Protein AF-A0A3D2QQF6-F1 (afdb_monomer)

Structure (mmCIF, N/CA/C/O backbone):
data_AF-A0A3D2QQF6-F1
#
_entry.id   AF-A0A3D2QQF6-F1
#
loop_
_atom_site.group_PDB
_atom_site.id
_atom_site.type_symbol
_atom_site.label_atom_id
_atom_site.label_alt_id
_atom_site.label_comp_id
_atom_site.label_asym_id
_atom_site.label_entity_id
_atom_site.label_seq_id
_atom_site.pdbx_PDB_ins_code
_atom_site.Cartn_x
_atom_site.Cartn_y
_atom_site.Cartn_z
_atom_site.occupancy
_atom_site.B_iso_or_equiv
_atom_site.auth_seq_id
_atom_site.auth_comp_id
_atom_site.auth_asym_id
_atom_site.auth_atom_id
_atom_site.pdbx_PDB_model_num
ATOM 1 N N . VAL A 1 1 ? -56.597 -0.928 42.360 1.00 39.97 1 VAL A N 1
ATOM 2 C CA . VAL A 1 1 ? -56.430 0.470 41.896 1.00 39.97 1 VAL A CA 1
ATOM 3 C C . VAL A 1 1 ? -55.658 0.439 40.587 1.00 39.97 1 VAL A C 1
ATOM 5 O O . VAL A 1 1 ? -54.488 0.087 40.603 1.00 39.97 1 VAL A O 1
ATOM 8 N N . LYS A 1 2 ? -56.315 0.687 39.447 1.00 37.03 2 LYS A N 1
ATOM 9 C CA . LYS A 1 2 ? -55.623 0.852 38.160 1.00 37.03 2 LYS A CA 1
ATOM 10 C C . LYS A 1 2 ? -55.327 2.338 37.999 1.00 37.03 2 LYS A C 1
ATOM 12 O O . LYS A 1 2 ? -56.247 3.132 37.835 1.00 37.03 2 LYS A O 1
ATOM 17 N N . ILE A 1 3 ? -54.056 2.696 38.146 1.00 41.72 3 ILE A N 1
ATOM 18 C CA . ILE A 1 3 ? -53.572 4.058 37.942 1.00 41.72 3 ILE A CA 1
ATOM 19 C C . ILE A 1 3 ? -53.402 4.254 36.435 1.00 41.72 3 ILE A C 1
ATOM 21 O O . ILE A 1 3 ? -52.613 3.560 35.800 1.00 41.72 3 ILE A O 1
ATOM 25 N N . PHE A 1 4 ? -54.164 5.191 35.876 1.00 53.97 4 PHE A N 1
ATOM 26 C CA . PHE A 1 4 ? -53.918 5.768 34.560 1.00 53.97 4 PHE A CA 1
ATOM 27 C C . PHE A 1 4 ? -52.915 6.915 34.709 1.00 53.97 4 PHE A C 1
ATOM 29 O O . PHE A 1 4 ? -53.148 7.810 35.522 1.00 53.97 4 PHE A O 1
ATOM 36 N N . LYS A 1 5 ? -51.864 6.948 33.884 1.00 43.41 5 LYS A N 1
ATOM 37 C CA . LYS A 1 5 ? -51.369 8.206 33.309 1.00 43.41 5 LYS A CA 1
ATOM 38 C C . LYS A 1 5 ? -50.450 7.946 32.117 1.00 43.41 5 LYS A C 1
ATOM 40 O O . LYS A 1 5 ? -49.373 7.378 32.241 1.00 43.41 5 LYS A O 1
ATOM 45 N N . THR A 1 6 ? -50.960 8.372 30.971 1.00 56.50 6 THR A N 1
ATOM 46 C CA . THR A 1 6 ? -50.273 8.838 29.766 1.00 56.50 6 THR A CA 1
ATOM 47 C C . THR A 1 6 ? -48.924 9.489 30.077 1.00 56.50 6 THR A C 1
ATOM 49 O O . THR A 1 6 ? -48.863 10.281 31.011 1.00 56.50 6 THR A O 1
ATOM 52 N N . GLU A 1 7 ? -47.901 9.261 29.247 1.00 41.78 7 GLU A N 1
ATOM 53 C CA . GLU A 1 7 ? -47.210 10.352 28.541 1.00 41.78 7 GLU A CA 1
ATOM 54 C C . GLU A 1 7 ? -46.029 9.893 27.669 1.00 41.78 7 GLU A C 1
ATOM 56 O O . GLU A 1 7 ? -45.119 9.210 28.123 1.00 41.78 7 GLU A O 1
ATOM 61 N N . LYS A 1 8 ? -46.041 10.449 26.449 1.00 44.81 8 LYS A N 1
ATOM 62 C CA . LYS A 1 8 ? -44.896 10.879 25.633 1.00 44.81 8 LYS A CA 1
ATOM 63 C C . LYS A 1 8 ? -43.971 9.778 25.130 1.00 44.81 8 LYS A C 1
ATOM 65 O O . LYS A 1 8 ? -42.927 9.503 25.713 1.00 44.81 8 LYS A O 1
ATOM 70 N N . ASP A 1 9 ? -44.323 9.296 23.941 1.00 46.06 9 ASP A N 1
ATOM 71 C CA . ASP A 1 9 ? -43.375 8.772 22.965 1.00 46.06 9 ASP A CA 1
ATOM 72 C C . ASP A 1 9 ? -42.296 9.841 22.734 1.00 46.06 9 ASP A C 1
ATOM 74 O O . ASP A 1 9 ? -42.506 10.876 22.092 1.00 46.06 9 ASP A O 1
ATOM 78 N N . ARG A 1 10 ? -41.187 9.683 23.448 1.00 54.34 10 ARG A N 1
ATOM 79 C CA . ARG A 1 10 ? -40.046 10.582 23.411 1.00 54.34 10 ARG A CA 1
ATOM 80 C C . ARG A 1 10 ? -38.955 9.845 22.670 1.00 54.34 10 ARG A C 1
ATOM 82 O O . ARG A 1 10 ? -38.583 8.747 23.071 1.00 54.34 10 ARG A O 1
ATOM 89 N N . THR A 1 11 ? -38.366 10.575 21.725 1.00 58.41 11 THR A N 1
ATOM 90 C CA . THR A 1 11 ? -37.150 10.255 20.965 1.00 58.41 11 THR A CA 1
ATOM 91 C C . THR A 1 11 ? -37.432 9.261 19.841 1.00 58.41 11 THR A C 1
ATOM 93 O O . THR A 1 11 ? -38.121 8.282 20.042 1.00 58.41 11 THR A O 1
ATOM 96 N N . ILE A 1 12 ? -37.023 9.517 18.602 1.00 55.09 12 ILE A N 1
ATOM 97 C CA . ILE A 1 12 ? -35.643 9.279 18.181 1.00 55.09 12 ILE A CA 1
ATOM 98 C C . ILE A 1 12 ? -35.250 10.328 17.126 1.00 55.09 12 ILE A C 1
ATOM 100 O O . ILE A 1 12 ? -35.914 10.486 16.105 1.00 55.09 12 ILE A O 1
ATOM 104 N N . GLY A 1 13 ? -34.185 11.082 17.421 1.00 64.50 13 GLY A N 1
ATOM 105 C CA . GLY A 1 13 ? -33.540 12.020 16.496 1.00 64.50 13 GLY A CA 1
ATOM 106 C C . GLY A 1 13 ? -32.867 11.306 15.311 1.00 64.50 13 GLY A C 1
ATOM 107 O O . GLY A 1 13 ? -33.099 10.119 15.108 1.00 64.50 13 GLY A O 1
ATOM 108 N N . PRO A 1 14 ? -32.030 11.992 14.513 1.00 58.81 14 PRO A N 1
ATOM 109 C CA . PRO A 1 14 ? -31.450 11.401 13.309 1.00 58.81 14 PRO A CA 1
ATOM 110 C C . PRO A 1 14 ? -30.665 10.129 13.663 1.00 58.81 14 PRO A C 1
ATOM 112 O O . PRO A 1 14 ? -29.667 10.183 14.382 1.00 58.81 14 PRO A O 1
ATOM 115 N N . TRP A 1 15 ? -31.137 8.977 13.186 1.00 66.19 15 TRP A N 1
ATOM 116 C CA . TRP A 1 15 ? -30.462 7.697 13.370 1.00 66.19 15 TRP A CA 1
ATOM 117 C C . TRP A 1 15 ? -29.260 7.629 12.421 1.00 66.19 15 TRP A C 1
ATOM 119 O O . TRP A 1 15 ? -29.394 7.631 11.198 1.00 66.19 15 TRP A O 1
ATOM 129 N N . ILE A 1 16 ? -28.052 7.606 12.982 1.00 67.62 16 ILE A N 1
ATOM 130 C CA . ILE A 1 16 ? -26.838 7.328 12.211 1.00 67.62 16 ILE A CA 1
ATOM 131 C C . ILE A 1 16 ? -26.770 5.812 12.014 1.00 67.62 16 ILE A C 1
ATOM 133 O O . ILE A 1 16 ? -26.524 5.075 12.965 1.00 67.62 16 ILE A O 1
ATOM 137 N N . ASN A 1 17 ? -26.994 5.350 10.782 1.00 71.00 17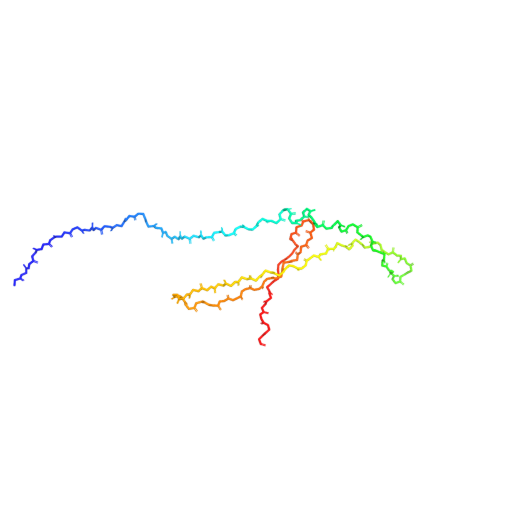 ASN A N 1
ATOM 138 C CA . ASN A 1 17 ? -27.007 3.919 10.454 1.00 71.00 17 ASN A CA 1
ATOM 139 C C . ASN A 1 17 ? -25.606 3.287 10.450 1.00 71.00 17 ASN A C 1
ATOM 141 O O . ASN A 1 17 ? -25.475 2.095 10.712 1.00 71.00 17 ASN A O 1
ATOM 145 N N . ALA A 1 18 ? -24.562 4.068 10.158 1.00 70.75 18 ALA A N 1
ATOM 146 C CA . ALA A 1 18 ? -23.170 3.638 10.228 1.00 70.75 18 ALA A CA 1
ATOM 147 C C . ALA A 1 18 ? -22.232 4.850 10.285 1.00 70.75 18 ALA A C 1
ATOM 149 O O . ALA A 1 18 ? -22.519 5.898 9.706 1.00 70.75 18 ALA A O 1
ATOM 150 N N . ILE A 1 19 ? -21.091 4.681 10.951 1.00 73.94 19 ILE A N 1
ATOM 151 C CA . ILE A 1 19 ? -19.958 5.605 10.886 1.00 73.94 19 ILE A CA 1
ATOM 152 C C . ILE A 1 19 ? -18.794 4.823 10.285 1.00 73.94 19 ILE A C 1
ATOM 154 O O . ILE A 1 19 ? -18.353 3.832 10.862 1.00 73.94 19 ILE A O 1
ATOM 158 N N . THR A 1 20 ? -18.306 5.265 9.128 1.00 80.56 20 THR A N 1
ATOM 159 C CA . THR A 1 20 ? -17.124 4.695 8.472 1.00 80.56 20 THR A CA 1
ATOM 160 C C . THR A 1 20 ? -15.959 5.658 8.628 1.00 80.56 20 THR A C 1
ATOM 162 O O . THR A 1 20 ? -16.065 6.830 8.271 1.00 80.56 20 THR A O 1
ATOM 165 N N . VAL A 1 21 ? -14.835 5.160 9.138 1.00 80.94 21 VAL A N 1
ATOM 166 C CA . VAL A 1 21 ? -13.577 5.908 9.180 1.00 80.94 21 VAL A CA 1
ATOM 167 C C . VAL A 1 21 ? -12.747 5.509 7.967 1.00 80.94 21 VAL A C 1
ATOM 169 O O . VAL A 1 21 ? -12.481 4.329 7.756 1.00 80.94 21 VAL A O 1
ATOM 172 N N . ILE A 1 22 ? -12.350 6.493 7.160 1.00 86.50 22 ILE A N 1
ATOM 173 C CA . ILE A 1 22 ? -11.477 6.287 6.001 1.00 86.50 22 ILE A CA 1
ATOM 174 C C . ILE A 1 22 ? -10.116 6.898 6.320 1.00 86.50 22 ILE A C 1
ATOM 176 O O . ILE A 1 22 ? -9.972 8.120 6.352 1.00 86.50 22 ILE A O 1
ATOM 180 N N . THR A 1 23 ? -9.107 6.050 6.504 1.00 84.12 23 THR A N 1
ATOM 181 C CA . THR A 1 23 ? -7.710 6.486 6.604 1.00 84.12 23 THR A CA 1
ATOM 182 C C . THR A 1 23 ? -7.091 6.498 5.212 1.00 84.12 23 THR A C 1
ATOM 184 O O . THR A 1 23 ? -7.063 5.476 4.530 1.00 84.12 23 THR A O 1
ATOM 187 N N . ARG A 1 24 ? -6.591 7.657 4.772 1.00 89.44 24 ARG A N 1
ATOM 188 C CA . ARG A 1 24 ? -5.943 7.820 3.464 1.00 89.44 24 ARG A CA 1
ATOM 189 C C . ARG A 1 24 ? -4.468 8.158 3.654 1.00 89.44 24 ARG A C 1
ATOM 191 O O . ARG A 1 24 ? -4.145 9.174 4.260 1.00 89.44 24 ARG A O 1
ATOM 198 N N . ILE A 1 25 ? -3.594 7.331 3.088 1.00 85.00 25 ILE A N 1
ATOM 199 C CA . ILE A 1 25 ? -2.144 7.552 3.061 1.00 85.00 25 ILE A CA 1
ATOM 200 C C . ILE A 1 25 ? -1.770 8.024 1.654 1.00 85.00 25 ILE A C 1
ATOM 202 O O . ILE A 1 25 ? -2.122 7.370 0.672 1.00 85.00 25 ILE A O 1
ATOM 206 N N . ARG A 1 26 ? -1.092 9.171 1.548 1.00 89.75 26 ARG A N 1
ATOM 207 C CA . ARG A 1 26 ? -0.535 9.669 0.282 1.00 89.75 26 ARG A CA 1
ATOM 208 C C . ARG A 1 26 ? 0.950 9.334 0.213 1.00 89.75 26 ARG A C 1
ATOM 210 O O . ARG A 1 26 ? 1.659 9.527 1.193 1.00 89.75 26 ARG A O 1
ATOM 217 N N . ILE A 1 27 ? 1.385 8.827 -0.935 1.00 88.31 27 ILE A N 1
ATOM 218 C CA . ILE A 1 27 ? 2.757 8.353 -1.177 1.00 88.31 27 ILE A CA 1
ATOM 219 C C . ILE A 1 27 ? 3.406 9.039 -2.385 1.00 88.31 27 ILE A C 1
ATOM 221 O O . ILE A 1 27 ? 4.475 8.633 -2.818 1.00 88.31 27 ILE A O 1
ATOM 225 N N . ASP A 1 28 ? 2.762 10.054 -2.958 1.00 89.12 28 ASP A N 1
ATOM 226 C CA . ASP A 1 28 ? 3.196 10.724 -4.184 1.00 89.12 28 ASP A CA 1
ATOM 227 C C . ASP A 1 28 ? 4.568 11.385 -4.045 1.00 89.12 28 ASP A C 1
ATOM 229 O O . ASP A 1 28 ? 5.389 11.271 -4.951 1.00 89.12 28 ASP A O 1
ATOM 233 N N . ASP A 1 29 ? 4.854 12.003 -2.901 1.00 87.88 29 ASP A N 1
ATOM 234 C CA . ASP A 1 29 ? 6.187 12.548 -2.630 1.00 87.88 29 ASP A CA 1
ATOM 235 C C . ASP A 1 29 ? 7.230 11.441 -2.479 1.00 87.88 29 ASP A C 1
ATOM 237 O O . ASP A 1 29 ? 8.341 11.559 -2.981 1.00 87.88 29 ASP A O 1
ATOM 241 N N . TRP A 1 30 ? 6.849 10.309 -1.888 1.00 83.19 30 TRP A N 1
ATOM 242 C CA . TRP A 1 30 ? 7.754 9.179 -1.723 1.00 83.19 30 TRP A CA 1
ATOM 243 C C . TRP A 1 30 ? 8.117 8.520 -3.060 1.00 83.19 30 TRP A C 1
ATOM 245 O O . TRP A 1 30 ? 9.251 8.096 -3.244 1.00 83.19 30 TRP A O 1
ATOM 255 N N . LEU A 1 31 ? 7.185 8.496 -4.018 1.00 86.50 31 LEU A N 1
ATOM 256 C CA . LEU A 1 31 ? 7.434 8.008 -5.377 1.00 86.50 31 LEU A CA 1
ATOM 257 C C . LEU A 1 31 ? 8.397 8.906 -6.168 1.00 86.50 31 LEU A C 1
ATOM 259 O O . LEU A 1 31 ? 9.154 8.393 -6.988 1.00 86.50 31 LEU A O 1
ATOM 263 N N . LYS A 1 32 ? 8.385 10.228 -5.944 1.00 86.00 32 LYS A N 1
ATOM 264 C CA . LYS A 1 32 ? 9.282 11.172 -6.644 1.00 86.00 32 LYS A CA 1
ATOM 265 C C . LYS A 1 32 ? 10.744 10.974 -6.259 1.00 86.00 32 LYS A C 1
ATOM 267 O O . LYS A 1 32 ? 11.609 11.109 -7.117 1.00 86.00 32 LYS A O 1
ATOM 272 N N . GLU A 1 33 ? 10.982 10.626 -4.998 1.00 84.44 33 GLU A N 1
ATOM 273 C CA . GLU A 1 33 ? 12.313 10.365 -4.440 1.00 84.44 33 GLU A CA 1
ATOM 274 C C . GLU A 1 33 ? 12.841 8.958 -4.779 1.00 84.44 33 GLU A C 1
ATOM 276 O O . GLU A 1 33 ? 13.967 8.622 -4.421 1.00 84.44 33 GLU A O 1
ATOM 281 N N . MET A 1 34 ? 12.049 8.109 -5.449 1.00 84.06 34 MET A N 1
ATOM 282 C CA . MET A 1 34 ? 12.521 6.793 -5.881 1.00 84.06 34 MET A CA 1
ATOM 283 C C . MET A 1 34 ? 13.466 6.906 -7.078 1.00 84.06 34 MET A C 1
ATOM 285 O O . MET A 1 34 ? 13.194 7.627 -8.048 1.00 84.06 34 MET A O 1
ATOM 289 N N . ASP A 1 35 ? 14.535 6.112 -7.026 1.00 75.75 35 ASP A N 1
ATOM 290 C CA . ASP A 1 35 ? 15.489 5.974 -8.122 1.00 75.75 35 ASP A CA 1
ATOM 291 C C . ASP A 1 35 ? 14.771 5.593 -9.423 1.00 75.75 35 ASP A C 1
ATOM 293 O O . ASP A 1 35 ? 13.809 4.816 -9.435 1.00 75.75 35 ASP A O 1
ATOM 297 N N . ASP A 1 36 ? 15.243 6.153 -10.536 1.00 68.06 36 ASP A N 1
ATOM 298 C CA . ASP A 1 36 ? 14.722 5.827 -11.858 1.00 68.06 36 ASP A CA 1
ATOM 299 C C . ASP A 1 36 ? 15.211 4.430 -12.288 1.00 68.06 36 ASP A C 1
ATOM 301 O O . ASP A 1 36 ? 16.421 4.219 -12.370 1.00 68.06 36 ASP A O 1
ATOM 305 N N . PRO A 1 37 ? 14.319 3.459 -12.557 1.00 61.56 37 PRO A N 1
ATOM 306 C CA . PRO A 1 37 ? 14.706 2.072 -12.800 1.00 61.56 37 PRO A CA 1
ATOM 307 C C . PRO A 1 37 ? 15.150 1.789 -14.243 1.00 61.56 37 PRO A C 1
ATOM 309 O O . PRO A 1 37 ? 15.069 0.643 -14.673 1.00 61.56 37 PRO A O 1
ATOM 312 N N . ASN A 1 38 ? 15.601 2.787 -15.007 1.00 58.91 38 ASN A N 1
ATOM 313 C CA . ASN A 1 38 ? 15.991 2.620 -16.414 1.00 58.91 38 ASN A CA 1
ATOM 314 C C . ASN A 1 38 ? 17.356 1.912 -16.583 1.00 58.91 38 ASN A C 1
ATOM 316 O O . ASN A 1 38 ? 18.170 2.306 -17.418 1.00 58.91 38 ASN A O 1
ATOM 320 N N . ASP A 1 39 ? 17.607 0.863 -15.798 1.00 58.25 39 ASP A N 1
ATOM 321 C CA . ASP A 1 39 ? 18.759 -0.014 -15.965 1.00 58.25 39 ASP A CA 1
ATOM 322 C C . ASP A 1 39 ? 18.433 -1.083 -17.013 1.00 58.25 39 ASP A C 1
ATOM 324 O O . ASP A 1 39 ? 17.569 -1.949 -16.847 1.00 58.25 39 ASP A O 1
ATOM 328 N N . VAL A 1 40 ? 19.158 -1.009 -18.124 1.00 58.50 40 VAL A N 1
ATOM 329 C CA . VAL A 1 40 ? 19.137 -2.012 -19.183 1.00 58.50 40 VAL A CA 1
ATOM 330 C C . VAL A 1 40 ? 19.981 -3.207 -18.741 1.00 58.50 40 VAL A C 1
ATOM 332 O O . VAL A 1 40 ? 21.193 -3.075 -18.569 1.00 58.50 40 VAL A O 1
ATOM 335 N N . MET A 1 41 ? 19.368 -4.385 -18.609 1.00 62.22 41 MET A N 1
ATOM 336 C CA . MET A 1 41 ? 20.075 -5.632 -18.311 1.00 62.22 41 MET A CA 1
ATOM 337 C C . MET A 1 41 ? 20.211 -6.467 -19.589 1.00 62.22 41 MET A C 1
ATOM 339 O O . MET A 1 41 ? 19.231 -6.689 -20.298 1.00 62.22 41 MET A O 1
ATOM 343 N N . TYR A 1 42 ? 21.421 -6.944 -19.882 1.00 63.00 42 TYR A N 1
ATOM 344 C CA . TYR A 1 42 ? 21.672 -7.877 -20.984 1.00 63.00 42 TYR A CA 1
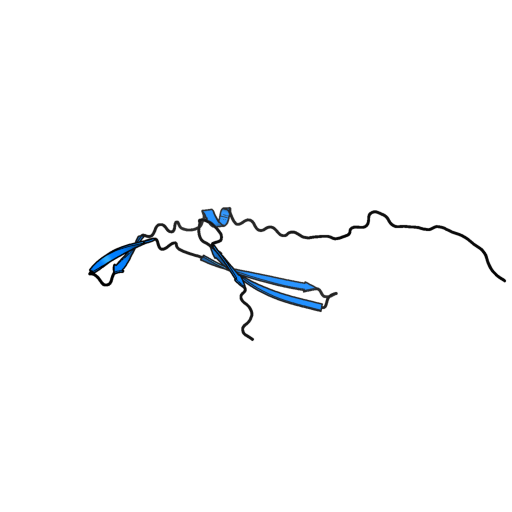ATOM 345 C C . TYR A 1 42 ? 21.702 -9.300 -20.432 1.00 63.00 42 TYR A C 1
ATOM 347 O O . TYR A 1 42 ? 22.531 -9.617 -19.577 1.00 63.00 42 TYR A O 1
ATOM 355 N N . VAL A 1 43 ? 20.801 -10.153 -20.909 1.00 69.94 43 VAL A N 1
ATOM 356 C CA . VAL A 1 43 ? 20.739 -11.569 -20.533 1.00 69.94 43 VAL A CA 1
ATOM 357 C C . VAL A 1 43 ? 21.211 -12.394 -21.724 1.00 69.94 43 VAL A C 1
ATOM 359 O O . VAL A 1 43 ? 20.787 -12.157 -22.851 1.00 69.94 43 VAL A O 1
ATOM 362 N N . ALA A 1 44 ? 22.120 -13.341 -21.495 1.00 63.84 44 ALA A N 1
ATOM 363 C CA . ALA A 1 44 ? 22.562 -14.250 -22.546 1.00 63.84 44 ALA A CA 1
ATOM 364 C C . ALA A 1 44 ? 21.443 -15.257 -22.858 1.00 63.84 44 ALA A C 1
ATOM 366 O O . ALA A 1 44 ? 21.054 -16.034 -21.982 1.00 63.84 44 ALA A O 1
ATOM 367 N N . SER A 1 45 ? 20.944 -15.247 -24.092 1.00 65.31 45 SER A N 1
ATOM 368 C CA . SER A 1 45 ? 20.038 -16.276 -24.597 1.00 65.31 45 SER A CA 1
ATOM 369 C C . SER A 1 45 ? 20.840 -17.501 -25.045 1.00 65.31 45 SER A C 1
ATOM 371 O O . SER A 1 45 ? 22.001 -17.399 -25.446 1.00 65.31 45 SER A O 1
ATOM 373 N N . GLY A 1 46 ? 20.225 -18.686 -24.967 1.00 62.88 46 GLY A N 1
ATOM 374 C CA . GLY A 1 46 ? 20.872 -19.974 -25.266 1.00 62.88 46 GLY A CA 1
ATOM 375 C C . GLY A 1 46 ? 21.447 -20.110 -26.685 1.00 62.88 46 GLY A C 1
ATOM 376 O O . GLY A 1 46 ? 22.280 -20.984 -26.906 1.00 62.88 46 GLY A O 1
ATOM 377 N N . ASP A 1 47 ? 21.059 -19.220 -27.603 1.00 70.00 47 ASP A N 1
ATOM 378 C CA . ASP A 1 47 ? 21.483 -19.199 -29.008 1.00 70.00 47 ASP A CA 1
ATOM 379 C C . ASP A 1 47 ? 22.669 -18.252 -29.292 1.00 70.00 47 ASP A C 1
ATOM 381 O O . ASP A 1 47 ? 23.075 -18.091 -30.440 1.00 70.00 47 ASP A O 1
ATOM 385 N N . GLY A 1 48 ? 23.269 -17.649 -28.258 1.00 62.53 48 GLY A N 1
ATOM 386 C CA . GLY A 1 48 ? 24.463 -16.801 -28.393 1.00 62.53 48 GLY A CA 1
ATOM 387 C C . GLY A 1 48 ? 24.186 -15.313 -28.629 1.00 62.53 48 GLY A C 1
ATOM 388 O O . GLY A 1 48 ? 25.135 -14.530 -28.669 1.00 62.53 48 GLY A O 1
ATOM 389 N N . ASP A 1 49 ? 22.915 -14.916 -28.712 1.00 64.25 49 ASP A N 1
ATOM 390 C CA . ASP A 1 49 ? 22.489 -13.516 -28.725 1.00 64.25 49 ASP A CA 1
ATOM 391 C C . ASP A 1 49 ? 22.215 -12.995 -27.302 1.00 64.25 49 ASP A C 1
ATOM 393 O O . ASP A 1 49 ? 21.768 -13.726 -26.415 1.00 64.25 49 ASP A O 1
ATOM 397 N N . PHE A 1 50 ? 22.494 -11.709 -27.073 1.00 61.34 50 PHE A N 1
ATOM 398 C CA . PHE A 1 50 ? 22.140 -11.020 -25.831 1.00 61.34 50 PHE A CA 1
ATOM 399 C C . PHE A 1 50 ? 20.757 -10.386 -25.975 1.00 61.34 50 PHE A C 1
ATOM 401 O O . PHE A 1 50 ? 20.576 -9.455 -26.761 1.00 61.34 50 PHE A O 1
ATOM 408 N N . GLU A 1 51 ? 19.791 -10.843 -25.185 1.00 66.50 51 GLU A N 1
ATOM 409 C CA . GLU A 1 51 ? 18.484 -10.202 -25.093 1.00 66.50 51 GLU A CA 1
ATOM 410 C C . GLU A 1 51 ? 18.519 -9.046 -24.093 1.00 66.50 51 GLU A C 1
ATOM 412 O O . GLU A 1 51 ? 18.985 -9.169 -22.956 1.00 66.50 51 GLU A O 1
ATOM 417 N N . GLN A 1 52 ? 18.001 -7.900 -24.530 1.00 59.50 52 GLN A N 1
ATOM 418 C CA . GLN A 1 52 ? 17.828 -6.723 -23.695 1.00 59.50 52 GLN A CA 1
ATOM 419 C C . GLN A 1 52 ? 16.552 -6.889 -22.862 1.00 59.50 52 GLN A C 1
ATOM 421 O O . GLN A 1 52 ? 15.443 -6.796 -23.390 1.00 59.50 52 GLN A O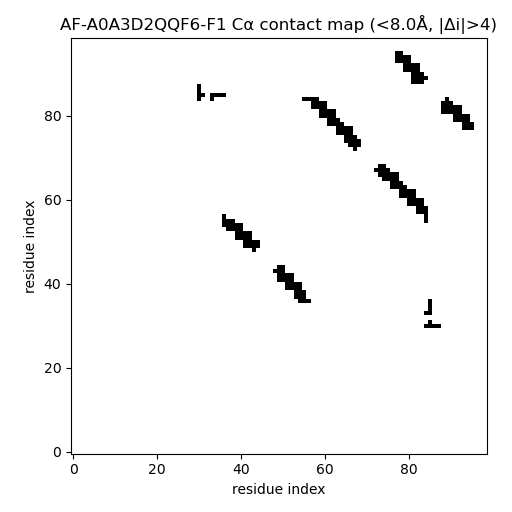 1
ATOM 426 N N . GLN A 1 53 ? 16.689 -7.120 -21.558 1.00 61.62 53 GLN A N 1
ATOM 427 C CA . GLN A 1 53 ? 15.556 -7.117 -20.637 1.00 61.62 53 GLN A CA 1
ATOM 428 C C . GLN A 1 53 ? 15.512 -5.805 -19.855 1.00 61.62 53 GLN A C 1
ATOM 430 O O . GLN A 1 53 ? 16.470 -5.416 -19.186 1.00 61.62 53 GLN A O 1
ATOM 435 N N . ASN A 1 54 ? 14.359 -5.135 -19.909 1.00 59.50 54 ASN A N 1
ATOM 436 C CA . ASN A 1 54 ? 14.054 -4.041 -18.994 1.00 59.50 54 ASN A CA 1
ATOM 437 C C . ASN A 1 54 ? 13.712 -4.641 -17.629 1.00 59.50 54 ASN A C 1
ATOM 439 O O . ASN A 1 54 ? 12.635 -5.210 -17.444 1.00 59.50 54 ASN A O 1
ATOM 443 N N . SER A 1 55 ? 14.639 -4.528 -16.680 1.00 64.75 55 SER A N 1
ATOM 444 C CA . SER A 1 55 ? 14.414 -4.937 -15.298 1.00 64.75 55 SER A CA 1
ATOM 445 C C . SER A 1 55 ? 14.000 -3.721 -14.475 1.00 64.75 55 SER A C 1
ATOM 447 O O . SER A 1 55 ? 14.847 -3.004 -13.949 1.00 64.75 55 SER A O 1
ATOM 449 N N . ASP A 1 56 ? 12.694 -3.507 -14.313 1.00 71.12 56 ASP A N 1
ATOM 450 C CA . ASP A 1 56 ? 12.187 -2.451 -13.433 1.00 71.12 56 ASP A CA 1
ATOM 451 C C . ASP A 1 56 ? 12.592 -2.751 -11.968 1.00 71.12 56 ASP A C 1
ATOM 453 O O . ASP A 1 56 ? 12.188 -3.765 -11.393 1.00 71.12 56 ASP A O 1
ATOM 457 N N . ARG A 1 57 ? 13.367 -1.862 -11.325 1.00 81.31 57 ARG A N 1
ATOM 458 C CA . ARG A 1 57 ? 13.662 -1.939 -9.882 1.00 81.31 57 ARG A CA 1
ATOM 459 C C . ARG A 1 57 ? 12.363 -1.818 -9.078 1.00 81.31 57 ARG A C 1
ATOM 461 O O . ARG A 1 57 ? 11.586 -0.880 -9.265 1.00 81.31 57 ARG A O 1
ATOM 468 N N . VAL A 1 58 ? 12.147 -2.759 -8.158 1.00 87.31 58 VAL A N 1
ATOM 469 C CA . VAL A 1 58 ? 10.971 -2.802 -7.276 1.00 87.31 58 VAL A CA 1
ATOM 470 C C . VAL A 1 58 ? 11.368 -2.686 -5.808 1.00 87.31 58 VAL A C 1
ATOM 472 O O . VAL A 1 58 ? 12.383 -3.226 -5.372 1.00 87.31 58 VAL A O 1
ATOM 475 N N . TYR A 1 59 ? 10.526 -2.013 -5.034 1.00 87.94 59 TYR A N 1
ATOM 476 C CA . TYR A 1 59 ? 10.639 -1.850 -3.592 1.00 87.94 59 TYR A CA 1
ATOM 477 C C . TYR A 1 59 ? 9.576 -2.699 -2.892 1.00 87.94 59 TYR A C 1
ATOM 479 O O . TYR A 1 59 ? 8.425 -2.765 -3.332 1.00 87.94 59 TYR A O 1
ATOM 487 N N . HIS A 1 60 ? 9.966 -3.330 -1.784 1.00 91.88 60 HIS A N 1
ATOM 488 C CA . HIS A 1 60 ? 9.083 -4.115 -0.923 1.00 91.88 60 HIS A CA 1
ATOM 489 C C . HIS A 1 60 ? 8.857 -3.360 0.388 1.00 91.88 60 HIS A C 1
ATOM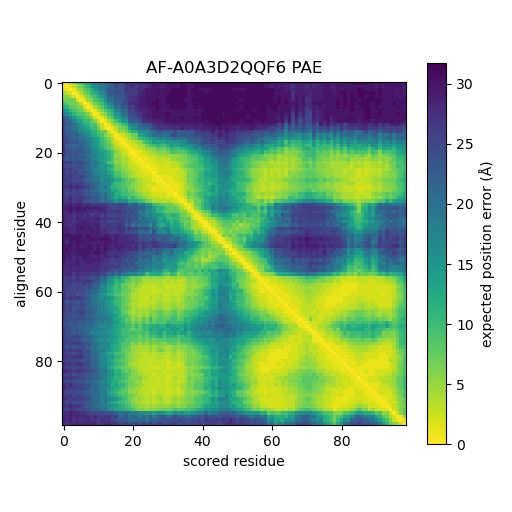 491 O O . HIS A 1 60 ? 9.757 -3.258 1.219 1.00 91.88 60 HIS A O 1
ATOM 497 N N . VAL A 1 61 ? 7.653 -2.827 0.575 1.00 91.31 61 VAL A N 1
ATOM 498 C CA . VAL A 1 61 ? 7.267 -2.052 1.758 1.00 91.31 61 VAL A CA 1
ATOM 499 C C . VAL A 1 61 ? 6.429 -2.907 2.679 1.00 91.31 61 VAL A C 1
ATOM 501 O O . VAL A 1 61 ? 5.421 -3.473 2.265 1.00 91.31 61 VAL A O 1
ATOM 504 N N . HIS A 1 62 ? 6.816 -2.970 3.945 1.00 93.12 62 HIS A N 1
ATOM 505 C CA . HIS A 1 62 ? 6.046 -3.667 4.962 1.00 93.12 62 HIS A CA 1
ATOM 506 C C . HIS A 1 62 ? 5.119 -2.686 5.682 1.00 93.12 62 HIS A C 1
ATOM 508 O O . HIS A 1 62 ? 5.577 -1.781 6.375 1.00 93.12 62 HIS A O 1
ATOM 514 N N . LEU A 1 63 ? 3.812 -2.890 5.528 1.00 91.25 63 LEU A N 1
ATOM 515 C CA . LEU A 1 63 ? 2.767 -2.176 6.251 1.00 91.25 63 LEU A CA 1
ATOM 516 C C . LEU A 1 63 ? 2.244 -3.076 7.372 1.00 91.25 63 LEU A C 1
ATOM 518 O O . LEU A 1 63 ? 1.610 -4.095 7.107 1.00 91.25 63 LEU A O 1
ATOM 522 N N . VAL A 1 64 ? 2.523 -2.699 8.619 1.00 91.62 64 VAL A N 1
ATOM 523 C CA . VAL A 1 64 ? 2.052 -3.405 9.818 1.00 91.62 64 VAL A CA 1
ATOM 524 C C . VAL A 1 64 ? 1.009 -2.535 10.511 1.00 91.62 64 VAL A C 1
ATOM 526 O O . VAL A 1 64 ? 1.301 -1.400 10.884 1.00 91.62 64 VAL A O 1
ATOM 529 N N . ILE A 1 65 ? -0.205 -3.060 10.663 1.00 90.31 65 ILE A N 1
ATOM 530 C CA . ILE A 1 65 ? -1.332 -2.382 11.306 1.00 90.31 65 ILE A CA 1
ATOM 531 C C . ILE A 1 65 ? -1.745 -3.210 12.516 1.00 90.31 65 ILE A C 1
ATOM 533 O O . ILE A 1 65 ? -2.025 -4.399 12.381 1.00 90.31 65 ILE A O 1
ATOM 537 N N . THR A 1 66 ? -1.813 -2.576 13.682 1.00 89.81 66 THR A N 1
ATOM 538 C CA . THR A 1 66 ? -2.319 -3.209 14.901 1.00 89.81 66 THR A CA 1
ATOM 539 C C . THR A 1 66 ? -3.694 -2.647 15.222 1.00 89.81 66 THR A C 1
ATOM 541 O O . THR A 1 66 ? -3.835 -1.443 15.455 1.00 89.81 66 THR A O 1
ATOM 544 N N . GLU A 1 67 ? -4.699 -3.514 15.270 1.00 87.81 67 GLU A N 1
ATOM 545 C CA . GLU A 1 67 ? -6.033 -3.169 15.741 1.00 87.81 67 GLU A CA 1
ATOM 546 C C . GLU A 1 67 ? -6.185 -3.617 17.193 1.00 87.81 67 GLU A C 1
ATOM 548 O O . GLU A 1 67 ? -6.023 -4.791 17.524 1.00 87.81 67 GLU A O 1
ATOM 553 N N . THR A 1 68 ? -6.496 -2.670 18.083 1.00 89.44 68 THR A N 1
ATOM 554 C CA . THR A 1 68 ? -6.731 -2.983 19.496 1.00 89.44 68 THR A CA 1
ATOM 555 C C . THR A 1 68 ? -8.037 -2.380 19.980 1.00 89.44 68 THR A C 1
ATOM 557 O O . THR A 1 68 ? -8.291 -1.183 19.835 1.00 89.44 68 THR A O 1
ATOM 560 N N . SER A 1 69 ? -8.875 -3.205 20.605 1.00 87.88 69 SER A N 1
ATOM 561 C CA . SER A 1 69 ? -10.113 -2.753 21.235 1.00 87.88 69 SER A CA 1
ATOM 562 C C . SER A 1 69 ? -10.351 -3.497 22.537 1.00 87.88 69 SER A C 1
ATOM 564 O O . SER A 1 69 ? -10.717 -4.671 22.549 1.00 87.88 69 SER A O 1
ATOM 566 N N . LYS A 1 70 ? -10.222 -2.781 23.660 1.00 83.69 70 LYS A N 1
ATOM 567 C CA . LYS A 1 70 ? -10.487 -3.339 24.998 1.00 83.69 70 LYS A CA 1
ATOM 568 C C . LYS A 1 70 ? -11.940 -3.785 25.175 1.00 83.69 70 LYS A C 1
ATOM 570 O O . LYS A 1 70 ? -12.200 -4.746 25.883 1.00 83.69 70 LYS A O 1
ATOM 575 N N . LYS A 1 71 ? -12.890 -3.085 24.543 1.00 87.88 71 LYS A N 1
ATOM 576 C CA . LYS A 1 71 ? -14.329 -3.372 24.670 1.00 87.88 71 LYS A CA 1
ATOM 577 C C . LYS A 1 71 ? -14.746 -4.609 23.872 1.00 87.88 71 LYS A C 1
ATOM 579 O O . LYS A 1 71 ? -15.671 -5.299 24.278 1.00 87.88 71 LYS A O 1
ATOM 584 N N . GLN A 1 72 ? -14.092 -4.852 22.738 1.00 85.62 72 GLN A N 1
ATOM 585 C CA . GLN A 1 72 ? -14.424 -5.943 21.817 1.00 85.62 72 GLN A CA 1
ATOM 586 C C . GLN A 1 72 ? -13.439 -7.120 21.917 1.00 85.62 72 GLN A C 1
ATOM 588 O O . GLN A 1 72 ? -13.581 -8.087 21.182 1.00 85.62 72 GLN A O 1
ATOM 593 N N . ASN A 1 73 ? -12.468 -7.051 22.839 1.00 86.75 73 ASN A N 1
ATOM 594 C CA . ASN A 1 73 ? -11.384 -8.024 23.000 1.00 86.75 73 ASN A CA 1
ATOM 595 C C . ASN A 1 73 ? -10.611 -8.302 21.693 1.00 86.75 73 ASN A C 1
ATOM 597 O O . ASN A 1 73 ? -10.236 -9.437 21.418 1.00 86.75 73 ASN A O 1
ATOM 601 N N . ILE A 1 74 ? -10.397 -7.256 20.889 1.00 87.12 74 ILE A N 1
ATOM 602 C CA . ILE A 1 74 ? -9.652 -7.331 19.625 1.00 87.12 74 ILE A CA 1
ATOM 603 C C . ILE A 1 74 ? -8.190 -6.990 19.903 1.00 87.12 74 ILE A C 1
ATOM 605 O O . ILE A 1 74 ? -7.905 -5.983 20.566 1.00 87.12 74 ILE A O 1
ATOM 609 N N . ASN A 1 75 ? -7.286 -7.824 19.396 1.00 87.88 75 ASN A N 1
ATOM 610 C CA . ASN A 1 75 ? -5.844 -7.607 19.415 1.00 87.88 75 ASN A CA 1
ATOM 611 C C . ASN A 1 75 ? -5.217 -8.262 18.179 1.00 87.88 75 ASN A C 1
ATOM 613 O O . ASN A 1 75 ? -4.515 -9.271 18.279 1.00 87.88 75 ASN A O 1
ATOM 617 N N . ASP A 1 76 ? -5.519 -7.683 17.024 1.00 89.00 76 ASP A N 1
ATOM 618 C CA . ASP A 1 76 ? -5.141 -8.231 15.730 1.00 89.00 76 ASP A CA 1
ATOM 619 C C . ASP A 1 76 ? -3.958 -7.462 15.146 1.00 89.00 76 ASP A C 1
ATOM 621 O O . ASP A 1 76 ? -3.792 -6.254 15.340 1.00 89.00 76 ASP A O 1
ATOM 625 N N . ILE A 1 77 ? -3.101 -8.193 14.437 1.00 90.56 77 ILE A N 1
ATOM 626 C CA . ILE A 1 77 ? -1.972 -7.635 13.699 1.00 90.56 77 ILE A CA 1
ATOM 627 C C . ILE A 1 77 ? -2.148 -8.033 12.244 1.00 90.56 77 ILE A C 1
ATOM 629 O O . ILE A 1 77 ? -2.129 -9.217 11.912 1.00 90.56 77 ILE A O 1
ATOM 633 N N . HIS A 1 78 ? -2.258 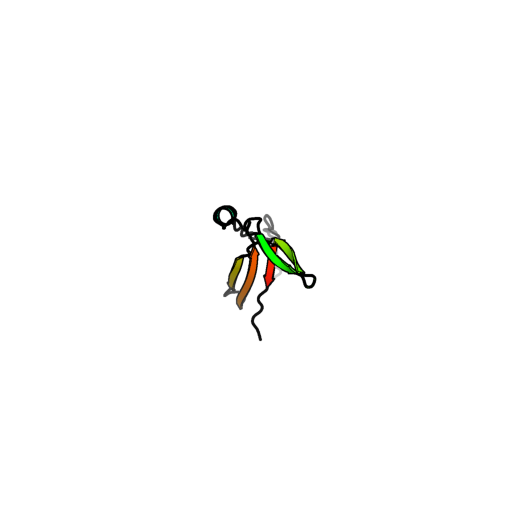-7.033 11.382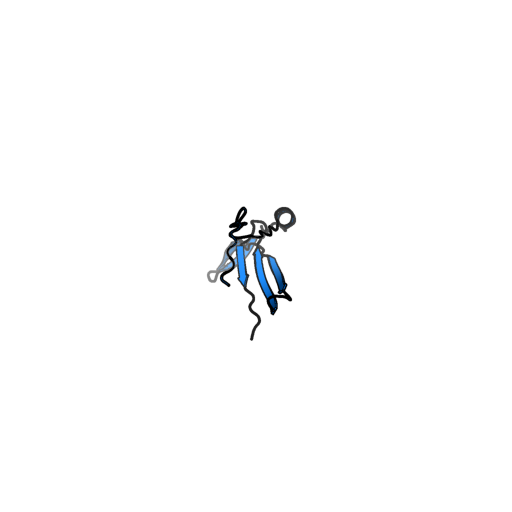 1.00 89.25 78 HIS A N 1
ATOM 634 C CA . HIS A 1 78 ? -2.296 -7.205 9.941 1.00 89.25 78 HIS A CA 1
ATOM 635 C C . HIS A 1 78 ? -0.949 -6.808 9.356 1.00 89.25 78 HIS A C 1
ATOM 637 O O . HIS A 1 78 ? -0.448 -5.709 9.612 1.00 89.25 78 HIS A O 1
ATOM 643 N N . HIS A 1 79 ? -0.359 -7.696 8.561 1.00 93.75 79 HIS A N 1
ATOM 644 C CA . HIS A 1 79 ? 0.907 -7.445 7.889 1.00 93.75 79 HIS A CA 1
ATOM 645 C C . HIS A 1 79 ? 0.715 -7.557 6.385 1.00 93.75 79 HIS A C 1
ATOM 647 O O . HIS A 1 79 ? 0.341 -8.604 5.866 1.00 93.75 79 HIS A O 1
ATOM 653 N N . TYR A 1 80 ? 0.993 -6.467 5.681 1.00 92.81 80 TYR A N 1
ATOM 654 C CA . TYR A 1 80 ? 0.950 -6.411 4.230 1.00 92.81 80 TYR A CA 1
ATOM 655 C C . TYR A 1 80 ? 2.338 -6.111 3.679 1.00 92.81 80 TYR A C 1
ATOM 657 O O . TYR A 1 80 ? 3.068 -5.272 4.213 1.00 92.81 80 TYR A O 1
ATOM 665 N N . ARG A 1 81 ? 2.691 -6.770 2.579 1.00 94.88 81 ARG A N 1
ATOM 666 C CA . ARG A 1 81 ? 3.828 -6.409 1.738 1.00 94.88 81 ARG A CA 1
ATOM 667 C C . ARG A 1 81 ? 3.310 -5.709 0.494 1.00 94.88 81 ARG A C 1
ATOM 669 O O . ARG A 1 81 ? 2.638 -6.309 -0.338 1.00 94.88 81 ARG A O 1
ATOM 676 N N . ILE A 1 82 ? 3.619 -4.428 0.375 1.00 93.31 82 ILE A N 1
ATOM 677 C CA . ILE A 1 82 ? 3.281 -3.604 -0.779 1.00 93.31 82 ILE A CA 1
ATOM 678 C C . ILE A 1 82 ? 4.493 -3.591 -1.696 1.00 93.31 82 ILE A C 1
ATOM 680 O O . ILE A 1 82 ? 5.593 -3.222 -1.290 1.00 93.31 82 ILE A O 1
ATOM 684 N N . ILE A 1 83 ? 4.286 -4.016 -2.933 1.00 92.62 83 ILE A N 1
ATOM 685 C CA . ILE A 1 83 ? 5.320 -4.076 -3.956 1.00 92.62 83 ILE A CA 1
ATOM 686 C C . ILE A 1 83 ? 5.050 -2.945 -4.919 1.00 92.62 83 ILE A C 1
ATOM 688 O O . ILE A 1 83 ? 3.951 -2.834 -5.465 1.00 92.62 83 ILE A O 1
ATOM 692 N N . MET A 1 84 ? 6.038 -2.082 -5.094 1.00 90.94 84 MET A N 1
ATOM 693 C CA . MET A 1 84 ? 5.871 -0.835 -5.824 1.00 90.94 84 MET A CA 1
ATOM 694 C C . MET A 1 84 ? 7.171 -0.384 -6.470 1.00 90.94 84 MET A C 1
ATOM 696 O O . MET A 1 84 ? 8.257 -0.791 -6.070 1.00 90.94 84 MET A O 1
ATOM 700 N N . ASN A 1 85 ? 7.054 0.465 -7.475 1.00 89.00 85 ASN A N 1
ATOM 701 C CA . ASN A 1 85 ? 8.170 1.170 -8.089 1.00 89.00 85 ASN A CA 1
ATOM 702 C C . ASN A 1 85 ? 7.786 2.646 -8.263 1.00 89.00 85 ASN A C 1
ATOM 704 O O . ASN A 1 85 ? 6.705 3.065 -7.850 1.00 89.00 85 ASN A O 1
ATOM 708 N N . LYS A 1 86 ? 8.644 3.431 -8.918 1.00 87.06 86 LYS A N 1
ATOM 709 C CA . LYS A 1 86 ? 8.399 4.852 -9.202 1.00 87.06 86 LYS A CA 1
ATOM 710 C C . LYS A 1 86 ? 7.071 5.132 -9.931 1.00 87.06 86 LYS A C 1
ATOM 712 O O . LYS A 1 86 ? 6.505 6.209 -9.775 1.00 87.06 86 LYS A O 1
ATOM 717 N N . LYS A 1 87 ? 6.545 4.167 -10.702 1.00 87.25 87 LYS A N 1
ATOM 718 C CA . LYS A 1 87 ? 5.253 4.278 -11.411 1.00 87.25 87 LYS A CA 1
ATOM 719 C C . LYS A 1 87 ? 4.053 4.070 -10.474 1.00 87.25 87 LYS A C 1
ATOM 721 O O . LYS A 1 87 ? 2.934 4.419 -10.841 1.00 87.25 87 LYS A O 1
ATOM 726 N N . GLY A 1 88 ? 4.270 3.528 -9.274 1.00 88.44 88 GLY A N 1
ATOM 727 C CA . GLY A 1 88 ? 3.251 3.321 -8.250 1.00 88.44 88 GLY A CA 1
ATOM 728 C C . GLY A 1 88 ? 3.216 1.894 -7.705 1.00 88.44 88 GLY A C 1
ATOM 729 O O . GLY A 1 88 ? 4.194 1.148 -7.756 1.00 88.44 88 GLY A O 1
ATOM 730 N N . ILE A 1 89 ? 2.064 1.521 -7.145 1.00 91.62 89 ILE A N 1
ATOM 731 C CA . ILE A 1 89 ? 1.839 0.201 -6.548 1.00 91.62 89 ILE A CA 1
ATOM 732 C C . ILE A 1 89 ? 1.645 -0.836 -7.656 1.00 91.62 89 ILE A C 1
ATOM 734 O O . ILE A 1 89 ? 0.764 -0.692 -8.497 1.00 91.62 89 ILE A O 1
ATOM 738 N N . LEU A 1 90 ? 2.449 -1.896 -7.617 1.00 91.31 90 LEU A N 1
ATOM 739 C CA . LEU A 1 90 ? 2.362 -3.034 -8.529 1.00 91.31 90 LEU A CA 1
ATOM 740 C C . LEU A 1 90 ? 1.417 -4.102 -7.979 1.00 91.31 90 LEU A C 1
ATOM 742 O O . LEU A 1 90 ? 0.564 -4.607 -8.703 1.00 91.31 90 LEU A O 1
ATOM 746 N N . ARG A 1 91 ? 1.568 -4.453 -6.696 1.00 93.00 91 ARG A N 1
ATOM 747 C CA . ARG A 1 91 ? 0.683 -5.395 -5.998 1.00 93.00 91 ARG A CA 1
ATOM 748 C C . ARG A 1 91 ? 0.783 -5.265 -4.483 1.00 93.00 91 ARG A C 1
ATOM 750 O O . ARG A 1 91 ? 1.723 -4.672 -3.958 1.00 93.00 91 ARG A O 1
ATOM 757 N N . MET A 1 92 ? -0.179 -5.860 -3.790 1.00 93.44 92 MET A N 1
ATOM 758 C CA . MET A 1 92 ? -0.191 -6.003 -2.339 1.00 93.44 92 MET A CA 1
ATOM 759 C C . MET A 1 92 ? -0.361 -7.478 -1.996 1.00 93.44 92 MET A C 1
ATOM 761 O O . MET A 1 92 ? -1.177 -8.169 -2.600 1.00 93.44 92 MET A O 1
ATOM 765 N N . GLU A 1 93 ? 0.418 -7.947 -1.037 1.00 94.25 93 GLU A N 1
ATOM 766 C CA . GLU A 1 93 ? 0.396 -9.321 -0.558 1.00 94.25 93 GLU A CA 1
ATOM 767 C C . GLU A 1 93 ? 0.119 -9.308 0.944 1.00 94.25 93 GLU A C 1
ATOM 769 O O . GLU A 1 93 ? 0.713 -8.518 1.680 1.00 94.25 93 GLU A O 1
ATOM 774 N N . THR A 1 94 ? -0.773 -10.178 1.406 1.00 92.50 94 THR A N 1
ATOM 775 C CA . THR A 1 94 ? -0.958 -10.411 2.839 1.00 92.50 94 THR A CA 1
ATOM 776 C C . THR A 1 94 ? 0.140 -11.348 3.318 1.00 92.50 94 THR A C 1
ATOM 778 O O . THR A 1 94 ? 0.353 -12.414 2.742 1.00 92.50 94 THR A O 1
ATOM 781 N N . LEU A 1 95 ? 0.858 -10.937 4.356 1.00 87.38 95 LEU A N 1
ATOM 782 C CA . LEU A 1 95 ? 1.815 -11.778 5.053 1.00 87.38 95 LEU A CA 1
ATOM 783 C C . LEU A 1 95 ? 1.108 -12.341 6.282 1.00 87.38 95 LEU A C 1
ATOM 785 O O . LEU A 1 95 ? 1.146 -11.756 7.364 1.00 87.38 95 LEU A O 1
ATOM 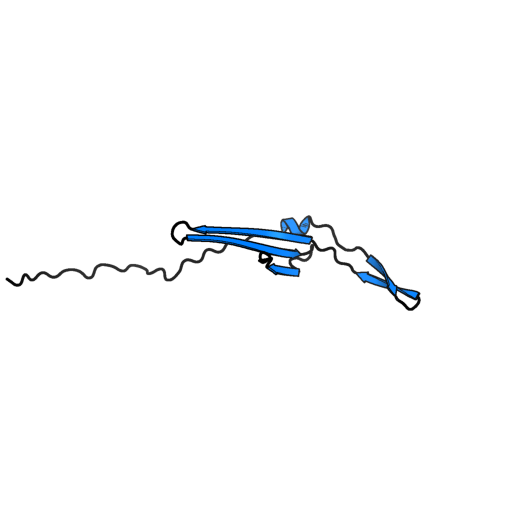789 N N . ASP A 1 96 ? 0.420 -13.463 6.098 1.00 75.25 96 ASP A N 1
ATOM 790 C CA . ASP A 1 96 ? -0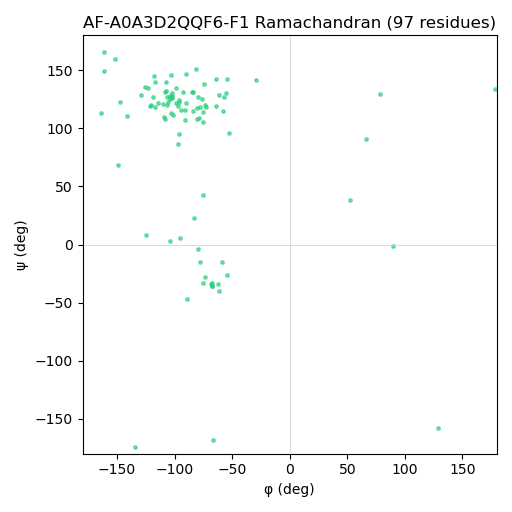.107 -14.208 7.235 1.00 75.25 96 ASP A CA 1
ATOM 791 C C . ASP A 1 96 ? 1.067 -14.725 8.076 1.00 75.25 96 ASP A C 1
ATOM 793 O O . ASP A 1 96 ? 2.116 -15.112 7.545 1.00 75.25 96 ASP A O 1
ATOM 797 N N . ARG A 1 97 ? 0.914 -14.723 9.406 1.00 59.97 97 ARG A N 1
ATOM 798 C CA . ARG A 1 97 ? 1.883 -15.397 10.276 1.00 59.97 97 ARG A CA 1
ATOM 799 C C . ARG A 1 97 ? 1.994 -16.859 9.822 1.00 59.97 97 ARG A C 1
ATOM 801 O O . ARG A 1 97 ? 0.950 -17.506 9.712 1.00 59.97 97 ARG A O 1
ATOM 808 N N . PRO A 1 98 ? 3.204 -17.408 9.606 1.00 54.59 98 PRO A N 1
ATOM 809 C CA . PRO A 1 98 ? 3.339 -18.856 9.584 1.00 54.59 98 PRO A CA 1
ATOM 810 C C . PRO A 1 98 ? 2.815 -19.385 10.928 1.00 54.59 98 PRO A C 1
ATOM 812 O O . PRO A 1 98 ? 3.179 -18.846 11.978 1.00 54.59 98 PRO A O 1
ATOM 815 N N . GLN A 1 99 ? 1.881 -20.339 10.857 1.00 44.66 99 GLN A N 1
ATOM 816 C CA . GLN A 1 99 ? 1.301 -21.007 12.026 1.00 44.66 99 GLN A CA 1
ATOM 817 C C . GLN A 1 99 ? 2.361 -21.765 12.821 1.00 44.66 99 GLN A C 1
ATOM 819 O O . GLN A 1 99 ? 3.280 -22.330 12.183 1.00 44.66 99 GLN A O 1
#

Sequence (99 aa):
VKIFKTEKDRTIGPWINAITVI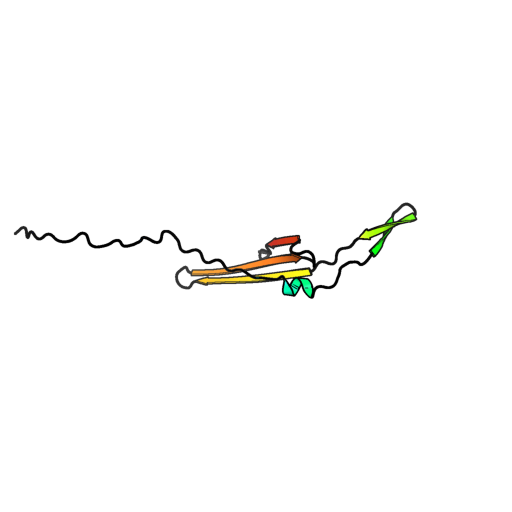TRIRIDDWLKEMDDPNDVMYVASGDGDFEQQNSDRVYHVHLVITETSKKQNINDIHHYRIIMNKKGILRMETLDRPQ

Solvent-accessible surface area (backbone atoms only — not comparable to full-atom values): 6823 Å² total; per-residue (Å²): 135,88,85,84,78,90,83,76,98,70,84,84,74,92,80,78,90,76,88,84,86,84,88,84,87,84,57,69,72,63,32,69,74,42,74,82,45,85,51,80,39,77,43,80,43,97,85,78,49,69,45,80,42,82,53,73,58,72,46,81,43,81,48,75,47,76,49,77,33,87,91,76,73,43,79,47,76,48,38,34,39,38,33,26,39,58,94,40,81,77,50,76,41,78,53,73,78,84,129

Foldseek 3Di:
DDDDDDDDPDDDDDDDPDDDDDDDDDCLVVLVPFDDQQDWDWDQDPVRDTDTDRDRDKDWDWDWDFDDDPVVRDTDIWIKIFIAHSVGTPDIDTDDPDD

Radius of gyration: 28.08 Å; Cα contacts (8 Å, |Δi|>4): 114; chains: 1; bounding box: 81×34×71 Å

pLDDT: mean 75.53, std 16.01, range [37.03, 94.88]

Mean predicted aligned error: 14.21 Å

Secondary structure (DSSP, 8-state):
---------------------------HHHHHTSPP---EEEEE-TTS-EEEEE----EEEEEEEEEEETTTTEEEEEEEEEEEETTEEEEEEE-PPP-